Protein AF-A0AAV5WWS1-F1 (afdb_monomer)

Solvent-accessible surface area (backbone atoms only — not comparable to full-atom values): 9874 Å² total; per-residue (Å²): 109,66,74,68,50,44,61,53,47,58,60,54,67,73,42,89,60,58,82,90,45,38,68,60,51,48,52,51,45,54,50,46,53,70,75,35,41,74,67,45,60,77,34,82,65,60,52,54,84,68,57,77,76,78,41,64,69,55,46,64,72,44,42,62,57,46,41,36,39,56,56,49,34,69,80,39,77,94,41,34,72,58,42,46,53,45,44,54,54,47,45,76,63,33,75,86,64,78,82,50,97,53,57,43,80,66,77,67,69,78,78,86,74,83,52,67,70,60,44,50,51,51,40,62,66,47,43,62,56,39,67,72,44,61,73,38,74,76,54,45,72,41,64,79,50,32,53,53,39,50,49,45,40,51,66,53,47,51,53,68,68,59,66,76,80,125

Foldseek 3Di:
DLVVCVVVLVVLVPDDDDPVCNVVSVVVNVVSCVPVVVVVCPDPVVCVVVPPPQCVVVCVVCVLVCLQCVLCVCVCVPCSVVSVVVNVVNCVNCVVDDHDNDRDPRPPPPPPPDDPVVLVVVLVVCVVVLVVQVVDPVSCVDVVSVVSNVCSCVSPPVVVVPPPPD

Radius of gyration: 25.31 Å; Cα contacts (8 Å, |Δi|>4): 93; chains: 1; bounding box: 56×57×46 Å

Organism: NCBI:txid1538716

Nearest PDB structures (foldseek):
  4cvp-assembly1_A-2  TM=1.978E-01  e=3.202E+00  Escherichia coli

Secondary structure (DSSP, 8-state):
-HHHHHHHHHHHTTS---GGGHHHHHHHHHHHHHHSHHHHHTSTTSGGGT----THHHHHHHHHHHHHHSS-GGG-TTTHHHHHHHHHHHHHH-TTPPPPSSPPP--------S-HHHHHHHHHHHHHHHHHHTT-TTGGGSHHHHHHHHHHIIIIIIHHHS----

pLDDT: mean 70.07, std 13.59, range [25.5, 85.44]

Sequence (166 aa):
SCGELRTEYTKLCFKKPPLLAFVETRAFCDAYVGSCKATLITNFYSDIKQVTIDFTSYCRRHKARFEYVCPEPLRFPKYVKDTTSFCLRYHKRCPKAQLPSAPVPFKKAPKEYIYTRELEFYCARDRRFAKAYCTNKHILKLPRYALRCLQYKRTCIDTLTTVIYG

Mean predicted aligned error: 19.71 Å

Structure (mmCIF, N/CA/C/O backbone):
data_AF-A0AAV5WWS1-F1
#
_entry.id   AF-A0AAV5WWS1-F1
#
loop_
_atom_site.group_PDB
_atom_site.id
_atom_site.type_symbol
_atom_site.label_atom_id
_atom_site.label_alt_id
_atom_site.label_comp_id
_atom_site.label_asym_id
_atom_site.label_entity_id
_atom_site.label_seq_id
_atom_site.pdbx_PDB_ins_code
_atom_site.Cartn_x
_atom_site.Cartn_y
_atom_site.Cartn_z
_atom_site.occupancy
_atom_site.B_iso_or_equiv
_atom_site.auth_seq_id
_atom_site.auth_comp_id
_atom_site.auth_asym_id
_atom_site.auth_atom_id
_atom_site.pdbx_PDB_model_num
ATOM 1 N N . SER A 1 1 ? 9.349 29.719 -24.554 1.00 62.88 1 SER A N 1
ATOM 2 C CA . SER A 1 1 ? 8.789 30.231 -23.285 1.00 62.88 1 SER A CA 1
ATOM 3 C C . SER A 1 1 ? 8.093 29.142 -22.449 1.00 62.88 1 SER A C 1
ATOM 5 O O . SER A 1 1 ? 8.775 28.474 -21.684 1.00 62.88 1 SER A O 1
ATOM 7 N N . CYS A 1 2 ? 6.789 28.847 -22.594 1.00 69.12 2 CYS A N 1
ATOM 8 C CA . CYS A 1 2 ? 6.108 27.869 -21.713 1.00 69.12 2 CYS A CA 1
ATOM 9 C C . CYS A 1 2 ? 6.565 26.404 -21.873 1.00 69.12 2 CYS A C 1
ATOM 11 O O . CYS A 1 2 ? 6.562 25.650 -20.899 1.00 69.12 2 CYS A O 1
ATOM 13 N N . GLY A 1 3 ? 6.963 25.992 -23.083 1.00 68.69 3 GLY A N 1
ATOM 14 C CA . GLY A 1 3 ? 7.474 24.640 -23.351 1.00 68.69 3 GLY A CA 1
ATOM 15 C C . GLY A 1 3 ? 8.847 24.367 -22.726 1.00 68.69 3 GLY A C 1
ATOM 16 O O . GLY A 1 3 ? 9.075 23.278 -22.212 1.00 68.69 3 GLY A O 1
ATOM 17 N N . GLU A 1 4 ? 9.724 25.370 -22.694 1.00 74.94 4 GLU A N 1
ATOM 18 C CA . GLU A 1 4 ? 11.063 25.280 -22.089 1.00 74.94 4 GLU A CA 1
ATOM 19 C C . GLU A 1 4 ? 10.959 25.188 -20.561 1.00 74.94 4 GLU A C 1
ATOM 21 O O . GLU A 1 4 ? 11.545 24.302 -19.939 1.00 74.94 4 GLU A O 1
ATOM 26 N N . LEU A 1 5 ? 10.100 26.022 -19.966 1.00 74.38 5 LEU A N 1
ATOM 27 C CA . LEU A 1 5 ? 9.842 26.051 -18.524 1.00 74.38 5 LEU A CA 1
ATOM 28 C C . LEU A 1 5 ? 9.026 24.844 -18.017 1.00 74.38 5 LEU A C 1
ATOM 30 O O . LEU A 1 5 ? 8.987 24.585 -16.816 1.00 74.38 5 LEU A O 1
ATOM 34 N N . ARG A 1 6 ? 8.405 24.052 -18.907 1.00 72.75 6 ARG A N 1
ATOM 35 C CA . ARG A 1 6 ? 7.615 22.855 -18.543 1.00 72.75 6 ARG A CA 1
ATOM 36 C C . ARG A 1 6 ? 8.449 21.797 -17.827 1.00 72.75 6 ARG A C 1
ATOM 38 O O . ARG A 1 6 ? 7.969 21.148 -16.894 1.00 72.75 6 ARG A O 1
ATOM 45 N N . THR A 1 7 ? 9.693 21.613 -18.262 1.00 75.00 7 THR A N 1
ATOM 46 C CA . THR A 1 7 ? 10.605 20.631 -17.664 1.00 75.00 7 THR A CA 1
ATOM 47 C C . THR A 1 7 ? 10.985 21.038 -16.243 1.00 75.00 7 THR A C 1
ATOM 49 O O . THR A 1 7 ? 11.008 20.191 -15.349 1.00 75.00 7 THR A O 1
ATOM 52 N N . GLU A 1 8 ? 11.230 22.328 -16.011 1.00 73.88 8 GLU A N 1
ATOM 53 C CA . GLU A 1 8 ? 11.537 22.855 -14.679 1.00 73.88 8 GLU A CA 1
ATOM 54 C C . GLU A 1 8 ? 10.314 22.849 -13.766 1.00 73.88 8 GLU A C 1
ATOM 56 O O . GLU A 1 8 ? 10.402 22.355 -12.644 1.00 73.88 8 GLU A O 1
ATOM 61 N N . TYR A 1 9 ? 9.149 23.253 -14.278 1.00 71.94 9 TYR A N 1
ATOM 62 C CA . TYR A 1 9 ? 7.872 23.144 -13.574 1.00 71.94 9 TYR A CA 1
ATOM 63 C C . TYR A 1 9 ? 7.608 21.713 -13.087 1.00 71.94 9 TYR A C 1
ATOM 65 O O . TYR A 1 9 ? 7.319 21.491 -11.912 1.00 71.94 9 TYR A O 1
ATOM 73 N N . THR A 1 10 ? 7.802 20.711 -13.950 1.00 68.50 10 THR A N 1
ATOM 74 C CA . THR A 1 10 ? 7.584 19.301 -13.582 1.00 68.50 10 THR A CA 1
ATOM 75 C C . THR A 1 10 ? 8.576 18.822 -12.513 1.00 68.50 10 THR A C 1
ATOM 77 O O . THR A 1 10 ? 8.231 18.021 -11.647 1.00 68.50 10 THR A O 1
ATOM 80 N N . LYS A 1 11 ? 9.820 19.312 -12.540 1.00 73.31 11 LYS A N 1
ATOM 81 C CA . LYS A 1 11 ? 10.861 18.915 -11.580 1.00 73.31 11 LYS A CA 1
ATOM 82 C C . LYS A 1 11 ? 10.712 19.599 -10.221 1.00 73.31 11 LYS A C 1
ATOM 84 O O . LYS A 1 11 ? 10.960 18.948 -9.206 1.00 73.31 11 LYS A O 1
ATOM 89 N N . LEU A 1 12 ? 10.341 20.878 -10.210 1.00 71.19 12 LEU A N 1
ATOM 90 C CA . LEU A 1 12 ? 10.306 21.722 -9.014 1.00 71.19 12 LEU A CA 1
ATOM 91 C C . LEU A 1 12 ? 8.954 21.658 -8.298 1.00 71.19 12 LEU A C 1
ATOM 93 O O . LEU A 1 12 ? 8.921 21.514 -7.082 1.00 71.19 12 LEU A O 1
ATOM 97 N N . CYS A 1 13 ? 7.840 21.679 -9.034 1.00 69.00 13 CYS A N 1
ATOM 98 C CA . CYS A 1 13 ? 6.499 21.765 -8.444 1.00 69.00 13 CYS A CA 1
ATOM 99 C C . CYS A 1 13 ? 5.937 20.416 -7.966 1.00 69.00 13 CYS A C 1
ATOM 101 O O . CYS A 1 13 ? 4.975 20.389 -7.202 1.00 69.00 13 CYS A O 1
ATOM 103 N N . PHE A 1 14 ? 6.533 19.295 -8.389 1.00 64.94 14 PHE A N 1
ATOM 104 C CA . PHE A 1 14 ? 6.106 17.938 -8.005 1.00 64.94 14 PHE A CA 1
ATOM 105 C C . PHE A 1 14 ? 7.041 17.260 -6.997 1.00 64.94 14 PHE A C 1
ATOM 107 O O . PHE A 1 14 ? 6.773 16.140 -6.556 1.00 64.94 14 PHE A O 1
ATOM 114 N N . LYS A 1 15 ? 8.134 17.921 -6.606 1.00 61.81 15 LYS A N 1
ATOM 115 C CA . LYS A 1 15 ? 9.009 17.479 -5.515 1.00 61.81 15 LYS A CA 1
ATOM 116 C C . LYS A 1 15 ? 8.828 18.413 -4.330 1.00 61.81 15 LYS A C 1
ATOM 118 O O . LYS A 1 15 ? 8.624 19.604 -4.509 1.00 61.81 15 LYS A O 1
ATOM 123 N N . LYS A 1 16 ? 8.909 17.880 -3.108 1.00 57.00 16 LYS A N 1
ATOM 124 C CA . LYS A 1 16 ? 8.863 18.704 -1.894 1.00 57.00 16 LYS A CA 1
ATOM 125 C C . LYS A 1 16 ? 10.113 19.597 -1.871 1.00 57.00 16 LYS A C 1
ATOM 127 O O . LYS A 1 16 ? 11.208 19.038 -1.766 1.00 57.00 16 LYS A O 1
ATOM 132 N N . PRO A 1 17 ? 9.988 20.932 -1.983 1.00 63.12 17 PRO A N 1
ATOM 133 C CA . PRO A 1 17 ? 11.163 21.784 -2.025 1.00 63.12 17 PRO A CA 1
ATOM 134 C C . PRO A 1 17 ? 11.816 21.876 -0.635 1.00 63.12 17 PRO A C 1
ATOM 136 O O . PRO A 1 17 ? 11.141 21.676 0.385 1.00 63.12 17 PRO A O 1
ATOM 139 N N . PRO A 1 18 ? 13.126 22.177 -0.572 1.00 70.31 18 PRO A N 1
ATOM 140 C CA . PRO A 1 18 ? 13.801 22.537 0.672 1.00 70.31 18 PRO A CA 1
ATOM 141 C C . PRO A 1 18 ? 13.100 23.728 1.337 1.00 70.31 18 PRO A C 1
ATOM 143 O O . PRO A 1 18 ? 12.613 24.620 0.645 1.00 70.31 18 PRO A O 1
ATOM 146 N N . LEU A 1 19 ? 13.074 23.773 2.673 1.00 62.00 19 LEU A N 1
ATOM 147 C CA . LEU A 1 19 ? 12.331 24.795 3.432 1.00 62.00 19 LEU A CA 1
ATOM 148 C C . LEU A 1 19 ? 12.714 26.235 3.051 1.00 62.00 19 LEU A C 1
ATOM 150 O O . LEU A 1 19 ? 11.840 27.090 2.972 1.00 62.00 19 LEU A O 1
ATOM 154 N N . LEU A 1 20 ? 13.993 26.474 2.749 1.00 71.94 20 LEU A N 1
ATOM 155 C CA . LEU A 1 20 ? 14.517 27.783 2.347 1.00 71.94 20 LEU A CA 1
ATOM 156 C C . LEU A 1 20 ? 14.008 28.244 0.972 1.00 71.94 20 LEU A C 1
ATOM 158 O O . LEU A 1 20 ? 13.850 29.436 0.754 1.00 71.94 20 LEU A O 1
ATOM 162 N N . ALA A 1 21 ? 13.699 27.309 0.071 1.00 68.69 21 ALA A N 1
ATOM 163 C CA . ALA A 1 21 ? 13.249 27.596 -1.292 1.00 68.69 21 ALA A CA 1
ATOM 164 C C . ALA A 1 21 ? 11.729 27.422 -1.466 1.00 68.69 21 ALA A C 1
ATOM 166 O O . ALA A 1 21 ? 11.220 27.498 -2.583 1.00 68.69 21 ALA A O 1
ATOM 167 N N . PHE A 1 22 ? 10.981 27.150 -0.388 1.00 64.12 22 PHE A N 1
ATOM 168 C CA . PHE A 1 22 ? 9.554 26.824 -0.471 1.00 64.12 22 PHE A CA 1
ATOM 169 C C . PHE A 1 22 ? 8.723 27.988 -1.026 1.00 64.12 22 PHE A C 1
ATOM 171 O O . PHE A 1 22 ? 7.859 27.772 -1.875 1.00 64.12 22 PHE A O 1
ATOM 178 N N . VAL A 1 23 ? 8.996 29.213 -0.569 1.00 68.94 23 VAL A N 1
ATOM 179 C CA . VAL A 1 23 ? 8.255 30.418 -0.979 1.00 68.94 23 VAL A CA 1
ATOM 180 C C . VAL A 1 23 ? 8.495 30.726 -2.456 1.00 68.94 23 VAL A C 1
ATOM 182 O O . VAL A 1 23 ? 7.541 30.919 -3.205 1.00 68.94 23 VAL A O 1
ATOM 185 N N . GLU A 1 24 ? 9.753 30.685 -2.888 1.00 71.19 24 GLU A N 1
ATOM 186 C CA . GLU A 1 24 ? 10.149 30.940 -4.277 1.00 71.19 24 GLU A CA 1
ATOM 187 C C . GLU A 1 24 ? 9.640 29.848 -5.221 1.00 71.19 24 GLU A C 1
ATOM 189 O O . GLU A 1 24 ? 9.065 30.149 -6.267 1.00 71.19 24 GLU A O 1
ATOM 194 N N . THR A 1 25 ? 9.756 28.577 -4.816 1.00 71.69 25 THR A N 1
ATOM 195 C CA . THR A 1 25 ? 9.230 27.445 -5.594 1.00 71.69 25 THR A CA 1
ATOM 196 C C . THR A 1 25 ? 7.722 27.582 -5.766 1.00 71.69 25 THR A C 1
ATOM 198 O O . THR A 1 25 ? 7.212 27.419 -6.870 1.00 71.69 25 THR A O 1
ATOM 201 N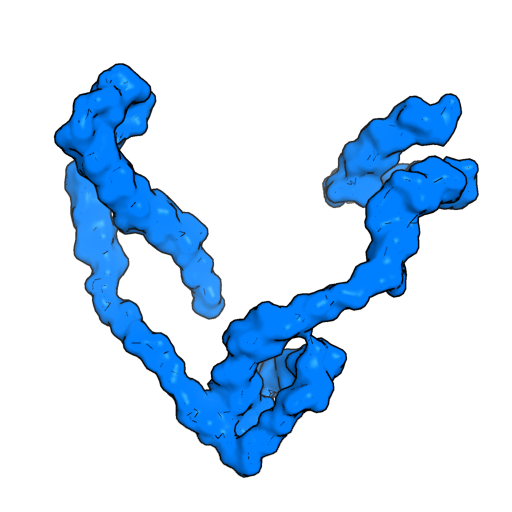 N . ARG A 1 26 ? 6.995 27.935 -4.700 1.00 69.25 26 ARG A N 1
ATOM 202 C CA . ARG A 1 26 ? 5.546 28.146 -4.763 1.00 69.25 26 ARG A CA 1
ATOM 203 C C . ARG A 1 26 ? 5.179 29.302 -5.695 1.00 69.25 26 ARG A C 1
ATOM 205 O O . ARG A 1 26 ? 4.321 29.117 -6.552 1.00 69.25 26 ARG A O 1
ATOM 212 N N . ALA A 1 27 ? 5.853 30.445 -5.572 1.00 75.12 27 ALA A N 1
ATOM 213 C CA . ALA A 1 27 ? 5.615 31.608 -6.425 1.00 75.12 27 ALA A CA 1
ATOM 214 C C . ALA A 1 27 ? 5.849 31.288 -7.912 1.00 75.12 27 ALA A C 1
ATOM 216 O O . ALA A 1 27 ? 5.035 31.650 -8.760 1.00 75.12 27 ALA A O 1
ATOM 217 N N . PHE A 1 28 ? 6.910 30.538 -8.222 1.00 78.12 28 PHE A N 1
ATOM 218 C CA . PHE A 1 28 ? 7.187 30.057 -9.575 1.00 78.12 28 PHE A CA 1
ATOM 219 C C . PHE A 1 28 ? 6.089 29.118 -10.099 1.00 78.12 28 PHE A C 1
ATOM 221 O O . PHE A 1 28 ? 5.609 29.292 -11.222 1.00 78.12 28 PHE A O 1
ATOM 228 N N . CYS A 1 29 ? 5.652 28.147 -9.291 1.00 73.88 29 CYS A N 1
ATOM 229 C CA . CYS A 1 29 ? 4.601 27.206 -9.680 1.00 73.88 29 CYS A CA 1
ATOM 230 C C . CYS A 1 29 ? 3.265 27.913 -9.945 1.00 73.88 29 CYS A C 1
ATOM 232 O O . CYS A 1 29 ? 2.607 27.616 -10.944 1.00 73.88 29 CYS A O 1
ATOM 234 N N . ASP A 1 30 ? 2.889 28.863 -9.087 1.00 74.94 30 ASP A N 1
ATOM 235 C CA . ASP A 1 30 ? 1.649 29.630 -9.218 1.00 74.94 30 ASP A CA 1
ATOM 236 C C . ASP A 1 30 ? 1.695 30.541 -10.461 1.00 74.94 30 ASP A C 1
ATOM 238 O O . ASP A 1 30 ? 0.743 30.571 -11.249 1.00 74.94 30 ASP A O 1
ATOM 242 N N . ALA A 1 31 ? 2.832 31.201 -10.713 1.00 78.62 31 ALA A N 1
ATOM 243 C CA . ALA A 1 31 ? 3.043 32.026 -11.904 1.00 78.62 31 ALA A CA 1
ATOM 244 C C . ALA A 1 31 ? 3.012 31.204 -13.204 1.00 78.62 31 ALA A C 1
ATOM 246 O O . ALA A 1 31 ? 2.398 31.622 -14.190 1.00 78.62 31 ALA A O 1
ATOM 247 N N . TYR A 1 32 ? 3.616 30.011 -13.213 1.00 76.31 32 TYR A N 1
ATOM 248 C CA . TYR A 1 32 ? 3.578 29.117 -14.373 1.00 76.31 32 TYR A CA 1
ATOM 249 C C . TYR A 1 32 ? 2.151 28.629 -14.665 1.00 76.31 32 TYR A C 1
ATOM 251 O O . TYR A 1 32 ? 1.735 28.591 -15.823 1.00 76.31 32 TYR A O 1
ATOM 259 N N . VAL A 1 33 ? 1.365 28.305 -13.632 1.00 72.75 33 VAL A N 1
ATOM 260 C CA . VAL A 1 33 ? -0.039 27.884 -13.789 1.00 72.75 33 VAL A CA 1
ATOM 261 C C . VAL A 1 33 ? -0.911 29.007 -14.346 1.00 72.75 33 VAL A C 1
ATOM 263 O O . VAL A 1 33 ? -1.747 28.751 -15.218 1.00 72.75 33 VAL A O 1
ATOM 266 N N . GLY A 1 34 ? -0.702 30.240 -13.879 1.00 74.94 34 GLY A N 1
ATOM 267 C CA . GLY A 1 34 ? -1.404 31.419 -14.386 1.00 74.94 34 GLY A CA 1
ATOM 268 C C . GLY A 1 34 ? -1.075 31.716 -15.851 1.00 74.94 34 GLY A C 1
ATOM 269 O O . GLY A 1 34 ? -1.982 31.850 -16.671 1.00 74.94 34 GLY A O 1
ATOM 270 N N . SER A 1 35 ? 0.215 31.756 -16.190 1.00 80.94 35 SER A N 1
ATOM 271 C CA . SER A 1 35 ? 0.696 32.226 -17.497 1.00 80.94 35 SER A CA 1
ATOM 272 C C . SER A 1 35 ? 0.707 31.149 -18.587 1.00 80.94 35 SER A C 1
ATOM 274 O O . SER A 1 35 ? 0.484 31.448 -19.757 1.00 80.94 35 SER A O 1
ATOM 276 N N . CYS A 1 36 ? 0.935 29.881 -18.230 1.00 73.19 36 CYS A N 1
ATOM 277 C CA . CYS A 1 36 ? 1.106 28.770 -19.177 1.00 73.19 36 CYS A CA 1
ATOM 278 C C . CYS A 1 36 ? -0.069 27.778 -19.175 1.00 73.19 36 CYS A C 1
ATOM 280 O O . CYS A 1 36 ? 0.088 26.622 -19.589 1.00 73.19 36 CYS A O 1
ATOM 282 N N . LYS A 1 37 ? -1.260 28.233 -18.758 1.00 66.81 37 LYS A N 1
ATOM 283 C CA . LYS A 1 37 ? -2.492 27.439 -18.610 1.00 66.81 37 LYS A CA 1
ATOM 284 C C . LYS A 1 37 ? -2.839 26.590 -19.841 1.00 66.81 37 LYS A C 1
ATOM 286 O O . LYS A 1 37 ? -3.219 25.435 -19.683 1.00 66.81 37 LYS A O 1
ATOM 291 N N . ALA A 1 38 ? -2.645 27.106 -21.057 1.00 63.56 38 ALA A N 1
ATOM 292 C CA . ALA A 1 38 ? -2.909 26.372 -22.303 1.00 63.56 38 ALA A CA 1
ATOM 293 C C . ALA A 1 38 ? -2.053 25.094 -22.441 1.00 63.56 38 ALA A C 1
ATOM 295 O O . ALA A 1 38 ? -2.559 24.035 -22.798 1.00 63.56 38 ALA A O 1
ATOM 296 N N . THR A 1 39 ? -0.779 25.161 -22.051 1.00 61.22 39 THR A N 1
ATOM 297 C CA . THR A 1 39 ? 0.141 24.010 -22.008 1.00 61.22 39 THR A CA 1
ATOM 298 C C . THR A 1 39 ? -0.229 23.007 -20.913 1.00 61.22 39 THR A C 1
ATOM 300 O O . THR A 1 39 ? 0.039 21.814 -21.047 1.00 61.22 39 THR A O 1
ATOM 303 N N . LEU A 1 40 ? -0.848 23.459 -19.819 1.00 54.97 40 LEU A N 1
ATOM 304 C CA . LEU A 1 40 ? -1.343 22.585 -18.751 1.00 54.97 40 LEU A CA 1
ATOM 305 C C . LEU A 1 40 ? -2.642 21.871 -19.137 1.00 54.97 40 LEU A C 1
ATOM 307 O O . LEU A 1 40 ? -2.843 20.746 -18.702 1.00 54.97 40 LEU A O 1
ATOM 311 N N . ILE A 1 41 ? -3.486 22.469 -19.984 1.00 51.38 41 ILE A N 1
ATOM 312 C CA . ILE A 1 41 ? -4.719 21.832 -20.481 1.00 51.38 41 ILE A CA 1
ATOM 313 C C . ILE A 1 41 ? -4.401 20.625 -21.378 1.00 51.38 41 ILE A C 1
ATOM 315 O O . ILE A 1 41 ? -5.146 19.652 -21.362 1.00 51.38 41 ILE A O 1
ATOM 319 N N . THR A 1 42 ? -3.263 20.633 -22.079 1.00 50.16 42 THR A N 1
ATOM 320 C CA . THR A 1 42 ? -2.749 19.464 -22.823 1.00 50.16 42 THR A CA 1
ATOM 321 C C . THR A 1 42 ? -2.038 18.425 -21.948 1.00 50.16 42 THR A C 1
ATOM 323 O O . THR A 1 42 ? -1.572 17.403 -22.447 1.00 50.16 42 THR A O 1
ATOM 326 N N . ASN A 1 43 ? -1.899 18.680 -20.647 1.00 46.72 43 ASN A N 1
ATOM 327 C CA . ASN A 1 43 ? -1.326 17.739 -19.698 1.00 46.72 43 ASN A CA 1
ATOM 328 C C . ASN A 1 43 ? -2.454 17.128 -18.875 1.00 46.72 43 ASN A C 1
ATOM 330 O O . ASN A 1 43 ? -3.171 17.869 -18.218 1.00 46.72 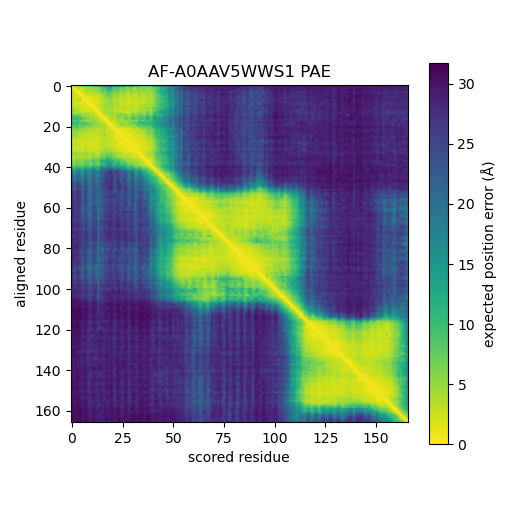43 ASN A O 1
ATOM 334 N N . PHE A 1 44 ? -2.529 15.796 -18.890 1.00 44.47 44 PHE A N 1
ATOM 335 C CA . PHE A 1 44 ? -3.119 14.803 -17.968 1.00 44.47 44 PHE A CA 1
ATOM 336 C C . PHE A 1 44 ? -3.922 15.246 -16.714 1.00 44.47 44 PHE A C 1
ATOM 338 O O . PHE A 1 44 ? -4.743 14.481 -16.230 1.00 44.47 44 PHE A O 1
ATOM 345 N N . TYR A 1 45 ? -3.678 16.429 -16.145 1.00 40.56 45 TYR A N 1
ATOM 346 C CA . TYR A 1 45 ? -4.304 17.015 -14.960 1.00 40.56 45 TYR A CA 1
ATOM 347 C C . TYR A 1 45 ? -5.597 17.809 -15.213 1.00 40.56 45 TYR A C 1
ATOM 349 O O . TYR A 1 45 ? -6.404 17.921 -14.287 1.00 40.56 45 TYR A O 1
ATOM 357 N N . SER A 1 46 ? -5.839 18.340 -16.416 1.00 44.78 46 SER A N 1
ATOM 358 C CA . SER A 1 46 ? -7.146 18.924 -16.788 1.00 44.78 46 SER A CA 1
ATOM 359 C C . SER A 1 46 ? -8.262 17.871 -16.781 1.00 44.78 46 SER A C 1
ATOM 361 O O . SER A 1 46 ? -9.378 18.175 -16.359 1.00 44.78 46 SER A O 1
ATOM 363 N N . ASP A 1 47 ? -7.927 16.620 -17.104 1.00 44.34 47 ASP A N 1
ATOM 364 C CA . ASP A 1 47 ? -8.842 15.475 -17.041 1.00 44.34 47 ASP A CA 1
ATOM 365 C C . ASP A 1 47 ? -9.051 14.923 -15.623 1.00 44.34 47 ASP A C 1
ATOM 367 O O . ASP A 1 47 ? -10.041 14.244 -15.375 1.00 44.34 47 ASP A O 1
ATOM 371 N N . ILE A 1 48 ? -8.200 15.233 -14.633 1.00 43.75 48 ILE A N 1
ATOM 372 C CA . ILE A 1 48 ? -8.327 14.658 -13.271 1.00 43.75 48 ILE A CA 1
ATOM 373 C C . ILE A 1 48 ? -9.596 15.130 -12.553 1.00 43.75 48 ILE A C 1
ATOM 375 O O . ILE A 1 48 ? -10.120 14.415 -11.700 1.00 43.75 48 ILE A O 1
ATOM 379 N N . LYS A 1 49 ? -10.144 16.296 -12.919 1.00 45.56 49 LYS A N 1
ATOM 380 C CA . LYS A 1 49 ? -11.463 16.721 -12.420 1.00 45.56 49 LYS A CA 1
ATOM 381 C C . LYS A 1 49 ? -12.616 15.886 -12.995 1.00 45.56 49 LYS A C 1
ATOM 383 O O . LYS A 1 49 ? -13.694 15.896 -12.409 1.00 45.56 49 LYS A O 1
ATOM 388 N N . GLN A 1 50 ? -12.390 15.173 -14.098 1.00 44.00 50 GLN A N 1
ATOM 389 C CA . GLN A 1 50 ? -13.350 14.280 -14.752 1.00 44.00 50 GLN A CA 1
ATOM 390 C C . GLN A 1 50 ? -13.018 12.790 -14.576 1.00 44.00 50 GLN A C 1
ATOM 392 O O . GLN A 1 50 ? -13.846 11.949 -14.920 1.00 44.00 50 GLN A O 1
ATOM 397 N N . VAL A 1 51 ? -11.861 12.434 -14.000 1.00 44.50 51 VAL A N 1
ATOM 398 C CA . VAL A 1 51 ? -11.553 11.043 -13.644 1.00 44.50 51 VAL A CA 1
ATOM 399 C C . VAL A 1 51 ? -12.522 10.603 -12.551 1.00 44.50 51 VAL A C 1
ATOM 401 O O . VAL A 1 51 ? -12.335 10.866 -11.360 1.00 44.50 51 VAL A O 1
ATOM 404 N N . THR A 1 52 ? -13.568 9.891 -12.958 1.00 51.97 52 THR A N 1
ATOM 405 C CA . THR A 1 52 ? -14.383 9.081 -12.061 1.00 51.97 52 THR A CA 1
ATOM 406 C C . THR A 1 52 ? -13.474 8.017 -11.459 1.00 51.97 52 THR A C 1
ATOM 408 O O . THR A 1 52 ? -13.182 7.001 -12.089 1.00 51.97 52 THR A O 1
ATOM 411 N N . ILE A 1 53 ? -12.963 8.274 -10.253 1.00 59.78 53 ILE A N 1
ATOM 412 C CA . ILE A 1 53 ? -12.148 7.302 -9.527 1.00 59.78 53 ILE A CA 1
ATOM 413 C C . ILE A 1 53 ? -13.047 6.113 -9.204 1.00 59.78 53 ILE A C 1
ATOM 415 O O . ILE A 1 53 ? -13.968 6.219 -8.391 1.00 59.78 53 ILE A O 1
ATOM 419 N N . ASP A 1 54 ? -12.771 4.974 -9.834 1.00 67.75 54 ASP A N 1
ATOM 420 C CA . ASP A 1 54 ? -13.468 3.741 -9.513 1.00 67.75 54 ASP A CA 1
ATOM 421 C C . ASP A 1 54 ? -13.023 3.229 -8.133 1.00 67.75 54 ASP A C 1
ATOM 423 O O . ASP A 1 54 ? -11.946 2.650 -7.945 1.00 67.75 54 ASP A O 1
ATOM 427 N N . PHE A 1 55 ? -13.879 3.436 -7.134 1.00 74.00 55 PHE A N 1
ATOM 428 C CA . PHE A 1 55 ? -13.657 2.947 -5.779 1.00 74.00 55 PHE A CA 1
ATOM 429 C C . PHE A 1 55 ? -13.992 1.457 -5.614 1.00 74.00 55 PHE A C 1
ATOM 431 O O . PHE A 1 55 ? -13.837 0.940 -4.509 1.00 74.00 55 PHE A O 1
ATOM 438 N N . THR A 1 56 ? -14.374 0.720 -6.665 1.00 77.81 56 THR A N 1
ATOM 439 C CA . THR A 1 56 ? -14.762 -0.703 -6.573 1.00 77.81 56 THR A CA 1
ATOM 440 C C . THR A 1 56 ? -13.698 -1.561 -5.882 1.00 77.81 56 THR A C 1
ATOM 442 O O . THR A 1 56 ? -14.010 -2.356 -4.987 1.00 77.81 56 THR A O 1
ATOM 445 N N . SER A 1 57 ? -12.417 -1.361 -6.212 1.00 72.31 57 SER A N 1
ATOM 446 C CA . SER A 1 57 ? -11.312 -2.098 -5.574 1.00 72.31 57 SER A CA 1
ATOM 447 C C . SER A 1 57 ? -11.092 -1.716 -4.104 1.00 72.31 57 SER A C 1
ATOM 449 O O . SER A 1 57 ? -10.675 -2.556 -3.300 1.00 72.31 57 SER A O 1
ATOM 451 N N . TYR A 1 58 ? -11.375 -0.461 -3.745 1.00 77.19 58 TYR A N 1
ATOM 452 C CA . TYR A 1 58 ? -11.308 0.047 -2.375 1.00 77.19 58 TYR A CA 1
ATOM 453 C C . TYR A 1 58 ? -12.462 -0.519 -1.543 1.00 77.19 58 TYR A C 1
ATOM 455 O O . TYR A 1 58 ? -12.234 -1.072 -0.464 1.00 77.19 58 TYR A O 1
ATOM 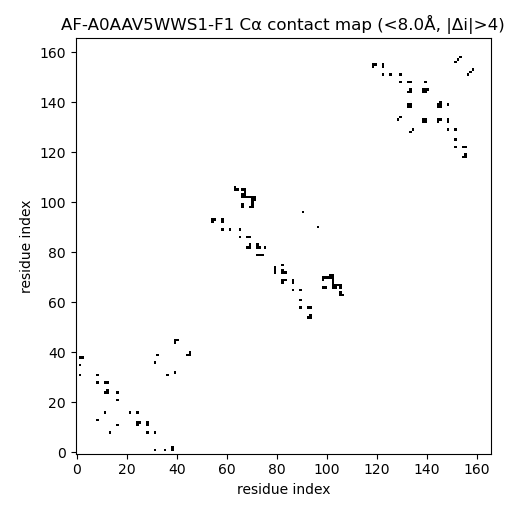463 N N . CYS A 1 59 ? -13.683 -0.471 -2.081 1.00 80.81 59 CYS A N 1
ATOM 464 C CA . CYS A 1 59 ? -14.874 -1.020 -1.445 1.00 80.81 59 CYS A CA 1
ATOM 465 C C . CYS A 1 59 ? -14.702 -2.516 -1.1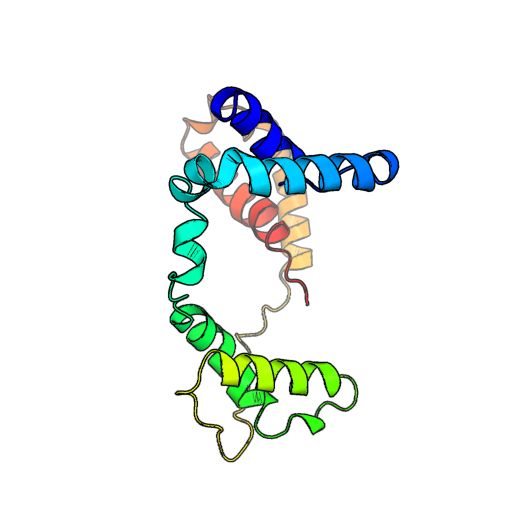72 1.00 80.81 59 CYS A C 1
ATOM 467 O O . CYS A 1 59 ? -14.940 -2.945 -0.044 1.00 80.81 59 CYS A O 1
ATOM 469 N N . ARG A 1 60 ? -14.199 -3.293 -2.147 1.00 79.94 60 ARG A N 1
ATOM 470 C CA . ARG A 1 60 ? -13.952 -4.738 -1.986 1.00 79.94 60 ARG A CA 1
ATOM 471 C C . ARG A 1 60 ? -12.939 -5.035 -0.878 1.00 79.94 60 ARG A C 1
ATOM 473 O O . ARG A 1 60 ? -13.204 -5.881 -0.031 1.00 79.94 60 ARG A O 1
ATOM 480 N N . ARG A 1 61 ? -11.802 -4.330 -0.857 1.00 77.31 61 ARG A N 1
ATOM 481 C CA . ARG A 1 61 ? -10.725 -4.560 0.126 1.00 77.31 61 ARG A CA 1
ATOM 482 C C . ARG A 1 61 ? -11.130 -4.210 1.555 1.00 77.31 61 ARG A C 1
ATOM 484 O O . ARG A 1 61 ? -10.757 -4.915 2.486 1.00 77.31 61 ARG A O 1
ATOM 491 N N . HIS A 1 62 ? -11.891 -3.135 1.735 1.00 81.69 62 HIS A N 1
ATOM 492 C CA . HIS A 1 62 ? -12.244 -2.638 3.065 1.00 81.69 62 HIS A CA 1
ATOM 493 C C . HIS A 1 62 ? -13.624 -3.094 3.562 1.00 81.69 62 HIS A C 1
ATOM 495 O O . HIS A 1 62 ? -13.963 -2.791 4.704 1.00 81.69 62 HIS A O 1
ATOM 501 N N . LYS A 1 63 ? -14.383 -3.867 2.767 1.00 84.00 63 LYS A N 1
ATOM 502 C CA . LYS A 1 63 ? -15.720 -4.381 3.124 1.00 84.00 63 LYS A CA 1
ATOM 503 C C . LYS A 1 63 ? -15.732 -5.147 4.450 1.00 84.00 63 LYS A C 1
ATOM 505 O O . LYS A 1 63 ? -16.486 -4.790 5.343 1.00 84.00 63 LYS A O 1
ATOM 510 N N . ALA A 1 64 ? -14.836 -6.119 4.626 1.00 80.25 64 ALA A N 1
ATOM 511 C CA . ALA A 1 64 ? -14.778 -6.910 5.861 1.00 80.25 64 ALA A CA 1
ATOM 512 C C . ALA A 1 64 ? -14.459 -6.053 7.103 1.00 80.25 64 ALA A C 1
ATOM 514 O O . ALA A 1 64 ? -14.966 -6.301 8.192 1.00 80.25 64 ALA A O 1
ATOM 515 N N . ARG A 1 65 ? -13.628 -5.012 6.944 1.00 81.31 65 ARG A N 1
ATOM 516 C CA . ARG A 1 65 ? -13.306 -4.074 8.032 1.00 81.31 65 ARG A CA 1
ATOM 517 C C . ARG A 1 65 ? -14.487 -3.149 8.334 1.00 81.31 65 ARG A C 1
ATOM 519 O O . ARG A 1 65 ? -14.720 -2.832 9.492 1.00 81.31 65 ARG A O 1
ATOM 526 N N . PHE A 1 66 ? -15.229 -2.742 7.309 1.00 84.44 66 PHE A N 1
ATOM 527 C CA . PHE A 1 66 ? -16.452 -1.956 7.440 1.00 84.44 66 PHE A CA 1
ATOM 528 C C . PHE A 1 66 ? -17.548 -2.717 8.192 1.00 84.44 66 PHE A C 1
ATOM 530 O O . PHE A 1 66 ? -18.062 -2.198 9.178 1.00 84.44 66 PHE A O 1
ATOM 537 N N . GLU A 1 67 ? -17.828 -3.961 7.806 1.00 84.44 67 GLU A N 1
ATOM 538 C CA . GLU A 1 67 ? -18.839 -4.816 8.453 1.00 84.44 67 GLU A CA 1
ATOM 539 C C . GLU A 1 67 ? -18.500 -5.153 9.915 1.00 84.44 67 GLU A C 1
ATOM 541 O O . GLU A 1 67 ? -19.397 -5.409 10.715 1.00 84.44 67 GLU A O 1
ATOM 546 N N . TYR A 1 68 ? -17.215 -5.125 10.278 1.00 82.25 68 TYR A N 1
ATOM 547 C CA . TYR A 1 68 ? -16.756 -5.359 11.648 1.00 82.25 68 TYR A CA 1
ATOM 548 C C . TYR A 1 68 ? -16.770 -4.096 12.521 1.00 82.25 68 TYR A C 1
ATOM 550 O O . TYR A 1 68 ? -17.105 -4.165 13.701 1.00 82.25 68 TYR A O 1
ATOM 558 N N . VAL A 1 69 ? -16.368 -2.946 11.969 1.00 83.25 69 VAL A N 1
ATOM 559 C CA . VAL A 1 69 ? -16.126 -1.720 12.752 1.00 83.25 69 VAL A CA 1
ATOM 560 C C . VAL A 1 69 ? -17.341 -0.797 12.785 1.00 83.25 69 VAL A C 1
ATOM 562 O O . VAL A 1 69 ? -17.620 -0.199 13.819 1.00 83.25 69 VAL A O 1
ATOM 565 N N . CYS A 1 70 ? -18.039 -0.637 11.663 1.00 83.94 70 CYS A N 1
ATOM 566 C CA . CYS A 1 70 ? -19.035 0.422 11.505 1.00 83.94 70 CYS A CA 1
ATOM 567 C C . CYS A 1 70 ? -20.409 0.177 12.141 1.00 83.94 70 CYS A C 1
ATOM 569 O O . CYS A 1 70 ? -21.065 1.180 12.412 1.00 83.94 70 CYS A O 1
ATOM 571 N N . PRO A 1 71 ? -20.846 -1.062 12.439 1.00 84.75 71 PRO A N 1
ATOM 572 C CA . PRO A 1 71 ? -22.057 -1.270 13.239 1.00 84.75 71 PRO A CA 1
ATOM 573 C C . PRO A 1 71 ? -21.925 -0.742 14.673 1.00 84.75 71 PRO A C 1
ATOM 575 O O . PRO A 1 71 ? -22.884 -0.220 15.224 1.00 84.75 71 PRO A O 1
ATOM 578 N N . GLU A 1 72 ? -20.724 -0.813 15.261 1.00 81.50 72 GLU A N 1
ATOM 579 C CA . GLU A 1 72 ? -20.446 -0.327 16.620 1.00 81.50 72 GLU A CA 1
ATOM 580 C C . GLU A 1 72 ? -19.069 0.368 16.701 1.00 81.50 72 GLU A C 1
ATOM 582 O O . GLU A 1 72 ? -18.116 -0.162 17.283 1.00 81.50 72 GLU A O 1
ATOM 587 N N . PRO A 1 73 ? -18.918 1.586 16.151 1.00 72.50 73 PRO A N 1
ATOM 588 C CA . PRO A 1 73 ? -17.623 2.268 16.098 1.00 72.50 73 PRO A CA 1
ATOM 589 C C . PRO A 1 73 ? -17.103 2.675 17.486 1.00 72.50 73 PRO A C 1
ATOM 591 O O . PRO A 1 73 ? -15.889 2.809 17.670 1.00 72.50 73 PRO A O 1
ATOM 594 N N . LEU A 1 74 ? -18.008 2.831 18.462 1.00 79.88 74 LEU A N 1
ATOM 595 C CA . LEU A 1 74 ? -17.714 3.177 19.857 1.00 79.88 74 LEU A CA 1
ATOM 596 C C . LEU A 1 74 ? -17.192 1.994 20.685 1.00 79.88 74 LEU A C 1
ATOM 598 O O . LEU A 1 74 ? -16.622 2.207 21.752 1.00 79.88 74 LEU A O 1
ATOM 602 N N . ARG A 1 75 ? -17.305 0.758 20.175 1.00 78.06 75 ARG A N 1
ATOM 603 C CA . ARG A 1 75 ? -16.770 -0.453 20.822 1.00 78.06 75 ARG A CA 1
ATOM 604 C C . ARG A 1 75 ? -15.254 -0.390 21.046 1.00 78.06 75 ARG A C 1
ATOM 606 O O . ARG A 1 75 ? -14.715 -1.124 21.870 1.00 78.06 75 ARG A O 1
ATOM 613 N N . PHE A 1 76 ? -14.559 0.481 20.316 1.00 77.25 76 PHE A N 1
ATOM 614 C CA . PHE A 1 76 ? -13.115 0.675 20.397 1.00 77.25 76 PHE A CA 1
ATOM 615 C C . PHE A 1 76 ? -12.787 2.011 21.082 1.00 77.25 76 PHE A C 1
ATOM 617 O O . PHE A 1 76 ? -12.414 2.958 20.389 1.00 77.25 76 PHE A O 1
ATOM 624 N N . PRO A 1 77 ? -12.865 2.114 22.425 1.00 73.12 77 PRO A N 1
ATOM 625 C CA . PRO A 1 77 ? -12.747 3.385 23.151 1.00 73.12 77 PRO A CA 1
ATOM 626 C C . PRO A 1 77 ? -11.440 4.139 22.855 1.00 73.12 77 PRO A C 1
ATOM 628 O O . PRO A 1 77 ? -11.432 5.362 22.751 1.00 73.12 77 PRO A O 1
ATOM 631 N N . LYS A 1 78 ? -10.338 3.416 22.620 1.00 77.12 78 LYS A N 1
ATOM 632 C CA . LYS A 1 78 ? -9.036 3.996 22.251 1.00 77.12 78 LYS A CA 1
ATOM 633 C C . LYS A 1 78 ? -8.971 4.527 20.808 1.00 77.12 78 LYS A C 1
ATOM 635 O O . LYS A 1 78 ? -8.149 5.387 20.517 1.00 77.12 78 LYS A O 1
ATOM 640 N N . TYR A 1 79 ? -9.822 4.029 19.913 1.00 72.81 79 TYR A N 1
ATOM 641 C CA . TYR A 1 79 ? -9.754 4.275 18.466 1.00 72.81 79 TYR A CA 1
ATOM 642 C C . TYR A 1 79 ? -11.015 4.941 17.905 1.00 72.81 79 TYR A C 1
ATOM 644 O O . TYR A 1 79 ? -11.183 4.987 16.691 1.00 72.81 79 TYR A O 1
ATOM 652 N N . VAL A 1 80 ? -11.891 5.486 18.756 1.00 75.38 80 VAL A N 1
ATOM 653 C CA . VAL A 1 80 ? -13.190 6.062 18.355 1.00 75.38 80 VAL A CA 1
ATOM 654 C C . VAL A 1 80 ? -13.064 7.087 17.223 1.00 75.38 80 VAL A C 1
ATOM 656 O O . VAL A 1 80 ? -13.850 7.075 16.276 1.00 75.38 80 VAL A O 1
ATOM 659 N N . LYS A 1 81 ? -12.056 7.968 17.277 1.00 72.31 81 LYS A N 1
ATOM 660 C CA . LYS A 1 81 ? -11.817 8.968 16.220 1.00 72.31 81 LYS A CA 1
ATOM 661 C C . LYS A 1 81 ? -11.452 8.305 14.884 1.00 72.31 81 LYS A C 1
ATOM 663 O O . LYS A 1 81 ? -11.942 8.707 13.826 1.00 72.31 81 LYS A O 1
ATOM 668 N N . ASP A 1 82 ? -10.645 7.251 14.927 1.00 72.81 82 ASP A N 1
ATOM 669 C CA . ASP A 1 82 ? -10.185 6.531 13.741 1.00 72.81 82 ASP A CA 1
ATOM 670 C C . ASP A 1 82 ? -11.283 5.651 13.139 1.00 72.81 82 ASP A C 1
ATOM 672 O O . ASP A 1 82 ? -11.458 5.637 11.919 1.00 72.81 82 ASP A O 1
ATOM 676 N N . THR A 1 83 ? -12.065 4.963 13.975 1.00 79.56 83 THR A N 1
ATOM 677 C CA . THR A 1 83 ? -13.191 4.126 13.539 1.00 79.56 83 THR A CA 1
ATOM 678 C C . THR A 1 83 ? -14.295 4.979 12.922 1.00 79.56 83 THR A C 1
ATOM 680 O O . THR A 1 83 ? -14.731 4.699 11.805 1.00 79.56 83 THR A O 1
ATOM 683 N N . THR A 1 84 ? -14.659 6.089 13.567 1.00 78.44 84 THR A N 1
ATOM 684 C CA . THR A 1 84 ? -15.664 7.032 13.050 1.00 78.44 84 THR A CA 1
ATOM 685 C C . THR A 1 84 ? -15.211 7.657 11.728 1.00 78.44 84 THR A C 1
ATOM 687 O O . THR A 1 84 ? -15.954 7.651 10.743 1.00 78.44 84 THR A O 1
ATOM 690 N N . SER A 1 85 ? -13.959 8.127 11.647 1.00 79.44 85 SER A N 1
ATOM 691 C CA . SER A 1 85 ? -13.419 8.702 10.405 1.00 79.44 85 SER A CA 1
ATOM 692 C C . SER A 1 85 ? -13.308 7.675 9.274 1.00 79.44 85 SER A C 1
ATOM 694 O O . SER A 1 85 ? -13.457 8.013 8.097 1.00 79.44 85 SER A O 1
ATOM 696 N N . PHE A 1 86 ? -13.036 6.409 9.593 1.00 83.56 86 PHE A N 1
ATOM 697 C CA . PHE A 1 86 ? -13.038 5.320 8.624 1.00 83.56 86 PHE A CA 1
ATOM 698 C C . PHE A 1 86 ? -14.444 5.066 8.071 1.00 83.56 86 PHE A C 1
ATOM 700 O O . PHE A 1 86 ? -14.600 5.034 6.850 1.00 83.56 86 PHE A O 1
ATOM 707 N N . CYS A 1 87 ? -15.460 4.969 8.930 1.00 83.50 87 CYS A N 1
ATOM 708 C CA . CYS A 1 87 ? -16.839 4.722 8.503 1.00 83.50 87 CYS A CA 1
ATOM 709 C C . CYS A 1 87 ? -17.380 5.848 7.611 1.00 83.50 87 CYS A C 1
ATOM 711 O O . CYS A 1 87 ? -17.923 5.569 6.542 1.00 83.50 87 CYS A O 1
ATOM 713 N N . LEU A 1 88 ? -17.123 7.113 7.966 1.00 84.94 88 LEU A N 1
ATOM 714 C CA . LEU A 1 88 ? -17.489 8.268 7.134 1.00 84.94 88 LEU A CA 1
ATOM 715 C C . LEU A 1 88 ? -16.802 8.236 5.758 1.00 84.94 88 LEU A C 1
ATOM 717 O O . LEU A 1 88 ? -17.441 8.447 4.725 1.00 84.94 88 LEU A O 1
ATOM 721 N N . ARG A 1 89 ? -15.495 7.933 5.722 1.00 82.25 89 ARG A N 1
ATOM 722 C CA . ARG A 1 89 ? -14.734 7.819 4.463 1.00 82.25 89 ARG A CA 1
ATOM 723 C C . ARG A 1 89 ? -15.224 6.666 3.596 1.00 82.25 89 ARG A C 1
ATOM 725 O O . ARG A 1 89 ? -15.289 6.824 2.378 1.00 82.25 89 ARG A O 1
ATOM 732 N N . TYR A 1 90 ? -15.541 5.526 4.203 1.00 84.00 90 TYR A N 1
ATOM 733 C CA . TYR A 1 90 ? -16.024 4.360 3.476 1.00 84.00 90 TYR A CA 1
ATOM 734 C C . TYR A 1 90 ? -17.414 4.619 2.892 1.00 84.00 90 TYR A C 1
ATOM 736 O O . TYR A 1 90 ? -17.607 4.383 1.706 1.00 84.00 90 TYR A O 1
ATOM 744 N N . HIS A 1 91 ? -18.338 5.211 3.655 1.00 83.44 91 HIS A N 1
ATOM 745 C CA . HIS A 1 91 ? -19.682 5.528 3.164 1.00 83.44 91 HIS A CA 1
ATOM 746 C C . HIS A 1 91 ? -19.659 6.548 2.012 1.00 83.44 91 HIS A C 1
ATOM 748 O O . HIS A 1 91 ? -20.309 6.342 0.990 1.00 83.44 91 HIS A O 1
ATOM 754 N N . LYS A 1 92 ? -18.810 7.586 2.105 1.00 82.44 92 LYS A N 1
ATOM 755 C CA . LYS A 1 92 ? -18.624 8.576 1.025 1.00 82.44 92 LYS A CA 1
ATOM 756 C C . LYS A 1 92 ? -18.094 7.957 -0.278 1.00 82.44 92 LYS A C 1
ATOM 758 O O . LYS A 1 92 ? -18.418 8.438 -1.358 1.00 82.44 92 LYS A O 1
ATOM 763 N N . ARG A 1 93 ? -17.247 6.926 -0.185 1.00 81.25 93 ARG A N 1
ATOM 764 C CA . ARG A 1 93 ? -16.625 6.253 -1.345 1.00 81.25 93 ARG A CA 1
ATOM 765 C C . ARG A 1 93 ? -17.451 5.077 -1.869 1.00 81.25 93 ARG A C 1
ATOM 767 O O . ARG A 1 93 ? -17.336 4.733 -3.040 1.00 81.25 93 ARG A O 1
ATOM 774 N N . CYS A 1 94 ? -18.253 4.460 -1.007 1.00 84.44 94 CYS A N 1
ATOM 775 C CA . CYS A 1 94 ? -18.996 3.230 -1.263 1.00 84.44 94 CYS A CA 1
ATOM 776 C C . CYS A 1 94 ? -20.469 3.396 -0.835 1.00 84.44 94 CYS A C 1
ATOM 778 O O . CYS A 1 94 ? -20.905 2.732 0.106 1.00 84.44 94 CYS A O 1
ATOM 780 N N . PRO A 1 95 ? -21.266 4.238 -1.522 1.00 79.69 95 PRO A N 1
ATOM 781 C CA . PRO A 1 95 ? -22.645 4.539 -1.116 1.00 79.69 95 PRO A CA 1
ATOM 782 C C . PRO A 1 95 ? -23.587 3.328 -1.205 1.00 79.69 95 PRO A C 1
ATOM 784 O O . PRO A 1 95 ? -24.617 3.289 -0.547 1.00 79.69 95 PRO A O 1
ATOM 787 N N . LYS A 1 96 ? -23.224 2.307 -1.996 1.00 79.44 96 LYS A N 1
ATOM 788 C CA . LYS A 1 96 ? -23.989 1.056 -2.145 1.00 79.44 96 LYS A CA 1
ATOM 789 C C . LYS A 1 96 ? -23.798 0.070 -0.981 1.00 79.44 96 LYS A C 1
ATOM 791 O O . LYS A 1 96 ? -24.438 -0.977 -0.971 1.00 79.44 96 LYS A O 1
ATOM 796 N N . ALA A 1 97 ? -22.882 0.337 -0.047 1.00 77.00 97 ALA A N 1
ATOM 797 C CA . ALA A 1 97 ? -22.610 -0.568 1.065 1.00 77.00 97 ALA A CA 1
ATOM 798 C C . ALA A 1 97 ? -23.640 -0.378 2.188 1.00 77.00 97 ALA A C 1
ATOM 800 O O . ALA A 1 97 ? -23.743 0.705 2.760 1.00 77.00 97 ALA A O 1
ATOM 801 N N . GLN A 1 98 ? -24.376 -1.441 2.516 1.00 77.69 98 GLN A N 1
ATOM 802 C CA . GLN A 1 98 ? -25.330 -1.449 3.625 1.00 77.69 98 GLN A CA 1
ATOM 803 C C . GLN A 1 98 ? -24.617 -1.759 4.944 1.00 77.69 98 GLN A C 1
ATOM 805 O O . GLN A 1 98 ? -23.728 -2.613 4.987 1.00 77.69 98 GLN A O 1
ATOM 810 N N . LEU A 1 99 ? -25.006 -1.060 6.014 1.00 78.75 99 LEU A N 1
ATOM 811 C CA . LEU A 1 99 ? -24.558 -1.389 7.365 1.00 78.75 99 LEU A 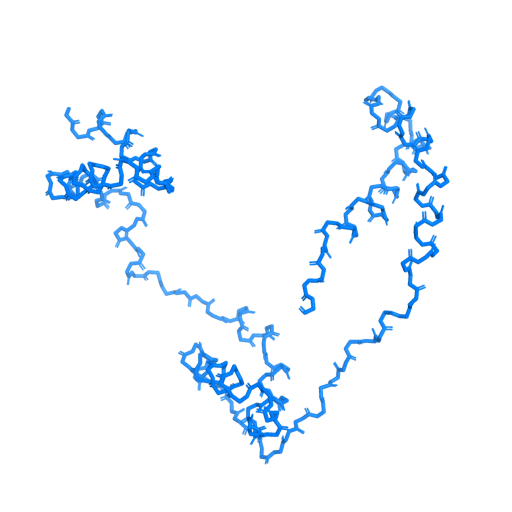CA 1
ATOM 812 C C . LEU A 1 99 ? -25.286 -2.659 7.835 1.00 78.75 99 LEU A C 1
ATOM 814 O O . LEU A 1 99 ? -26.516 -2.681 7.795 1.00 78.75 99 LEU A O 1
ATOM 818 N N . PRO A 1 100 ? -24.577 -3.698 8.301 1.00 76.88 100 PRO A N 1
ATOM 819 C CA . PRO A 1 100 ? -25.231 -4.819 8.962 1.00 76.88 100 PRO A CA 1
ATOM 820 C C . PRO A 1 100 ? -25.760 -4.390 10.342 1.00 76.88 100 PRO A C 1
ATOM 822 O O . PRO A 1 100 ? -25.144 -3.562 11.012 1.00 76.88 100 PRO A O 1
ATOM 825 N N . SER A 1 101 ? -26.883 -4.971 10.782 1.00 71.88 101 SER A N 1
ATOM 826 C CA . SER A 1 101 ? -27.514 -4.662 12.081 1.00 71.88 101 SER A CA 1
ATOM 827 C C . SER A 1 101 ? -26.663 -5.042 13.297 1.00 71.88 101 SER A C 1
ATOM 829 O O . SER A 1 101 ? -26.923 -4.555 14.390 1.00 71.88 101 SER A O 1
ATOM 831 N N . ALA A 1 102 ? -25.656 -5.900 13.118 1.00 73.50 102 ALA A N 1
ATOM 832 C CA . ALA A 1 102 ? -24.704 -6.286 14.152 1.00 73.50 102 ALA A CA 1
ATOM 833 C C . ALA A 1 102 ? -23.286 -6.415 13.558 1.00 73.50 102 ALA A C 1
ATOM 835 O O . ALA A 1 102 ? -23.154 -6.704 12.361 1.00 73.50 102 ALA A O 1
ATOM 836 N N . PRO A 1 103 ? -22.219 -6.238 14.364 1.00 73.75 103 PRO A N 1
ATOM 837 C CA . PRO A 1 103 ? -20.842 -6.440 13.919 1.00 73.75 103 PRO A CA 1
ATOM 838 C C . PRO A 1 103 ? -20.632 -7.861 13.389 1.00 73.75 103 PRO A C 1
ATOM 840 O O . PRO A 1 103 ? -20.737 -8.835 14.138 1.00 73.75 103 PRO A O 1
ATOM 843 N N . VAL A 1 104 ? -20.291 -7.995 12.106 1.00 76.50 104 VAL A N 1
ATOM 844 C CA . VAL A 1 104 ? -19.942 -9.305 11.541 1.00 76.50 104 VAL A CA 1
ATOM 845 C C . VAL A 1 104 ? -18.590 -9.714 12.122 1.00 76.50 104 VAL A C 1
ATOM 847 O O . VAL A 1 104 ? -17.649 -8.920 12.034 1.00 76.50 104 VAL A O 1
ATOM 850 N N . PRO A 1 105 ? -18.438 -10.924 12.699 1.00 68.50 105 PRO A N 1
ATOM 851 C CA . PRO A 1 105 ? -17.151 -11.391 13.190 1.00 68.50 105 PRO A CA 1
ATOM 852 C C . PRO A 1 105 ? -16.113 -11.257 12.084 1.00 68.50 105 PRO A C 1
ATOM 854 O O . PRO A 1 105 ? -16.250 -11.857 11.015 1.00 68.50 105 PRO A O 1
ATOM 857 N N . PHE A 1 106 ? -15.078 -10.450 12.326 1.00 64.12 106 PHE A N 1
ATOM 858 C CA . PHE A 1 106 ? -13.987 -10.334 11.376 1.00 64.12 106 PHE A CA 1
ATOM 859 C C . PHE A 1 106 ? -13.383 -11.727 11.237 1.00 64.12 106 PHE A C 1
ATOM 861 O O . PHE A 1 106 ? -12.764 -12.230 12.180 1.00 64.12 106 PHE A O 1
ATOM 868 N N . LYS A 1 107 ? -13.591 -12.368 10.080 1.00 59.19 107 LYS A N 1
ATOM 869 C CA . LYS A 1 107 ? -12.860 -13.576 9.709 1.00 59.19 107 LYS A CA 1
ATOM 870 C C . LYS A 1 107 ? -11.404 -13.150 9.645 1.00 59.19 107 LYS A C 1
ATOM 872 O O . LYS A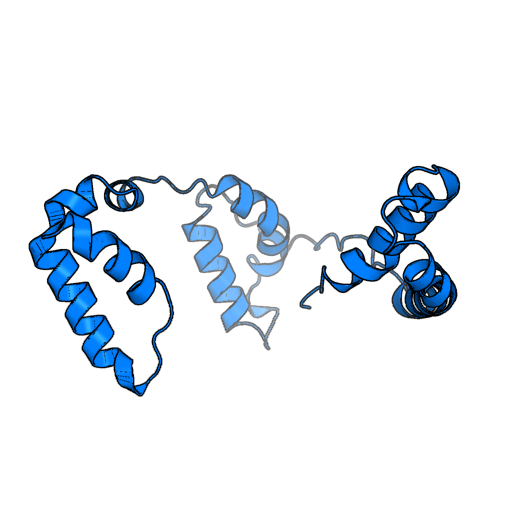 1 107 ? -10.954 -12.626 8.629 1.00 59.19 107 LYS A O 1
ATOM 877 N N . LYS A 1 108 ? -10.695 -13.284 10.770 1.00 50.41 108 LYS A N 1
ATOM 878 C CA . LYS A 1 108 ? -9.248 -13.132 10.802 1.00 50.41 108 LYS A CA 1
ATOM 879 C C . LYS A 1 108 ? -8.758 -14.034 9.680 1.00 50.41 108 LYS A C 1
ATOM 881 O O . LYS A 1 108 ? -9.080 -15.224 9.683 1.00 50.41 108 LYS A O 1
ATOM 886 N N . ALA A 1 109 ? -8.037 -13.462 8.714 1.00 46.44 109 ALA A N 1
ATOM 887 C CA . ALA A 1 109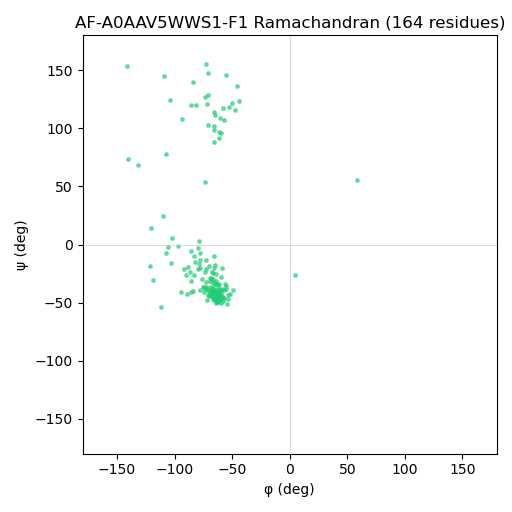 ? -7.175 -14.282 7.882 1.00 46.44 109 ALA A CA 1
ATOM 888 C C . ALA A 1 109 ? -6.425 -15.219 8.844 1.00 46.44 109 ALA A C 1
ATOM 890 O O . ALA A 1 109 ? -6.085 -14.762 9.948 1.00 46.44 109 ALA A O 1
ATOM 891 N N . PRO A 1 110 ? -6.299 -16.518 8.514 1.00 38.91 110 PRO A N 1
ATOM 892 C CA . PRO A 1 110 ? -5.672 -17.483 9.406 1.00 38.91 110 PRO A CA 1
ATOM 893 C C . PRO A 1 110 ? -4.410 -16.846 9.974 1.00 38.91 110 PRO A C 1
ATOM 895 O O . PRO A 1 110 ? -3.607 -16.298 9.222 1.00 38.91 110 PRO A O 1
ATOM 898 N N . LYS A 1 111 ? -4.328 -16.795 11.310 1.00 40.88 111 LYS A N 1
ATOM 899 C CA . LYS A 1 111 ? -3.190 -16.216 12.023 1.00 40.88 111 LYS A CA 1
ATOM 900 C C . LYS A 1 111 ? -1.931 -16.806 11.383 1.00 40.88 111 LYS A C 1
ATOM 902 O O . LYS A 1 111 ? -1.758 -18.020 11.445 1.00 40.88 111 LYS A O 1
ATOM 907 N N . GLU A 1 112 ? -1.093 -15.985 10.758 1.00 43.84 112 GLU A N 1
ATOM 908 C CA . GLU A 1 112 ? 0.245 -16.405 10.344 1.00 43.84 112 GLU A CA 1
ATOM 909 C C . GLU A 1 112 ? 1.037 -16.677 11.630 1.00 43.84 112 GLU A C 1
ATOM 911 O O . GLU A 1 112 ? 1.605 -15.781 12.252 1.00 43.84 112 GLU A O 1
ATOM 916 N N . TYR A 1 113 ? 0.953 -17.913 12.118 1.00 38.12 113 TYR A N 1
ATOM 917 C CA . TYR A 1 113 ? 1.676 -18.379 13.289 1.00 38.12 113 TYR A CA 1
ATOM 918 C C . TYR A 1 113 ? 3.166 -18.514 12.922 1.00 38.12 113 TYR A C 1
ATOM 920 O O . TYR A 1 113 ? 3.517 -19.292 12.048 1.00 38.12 113 TYR A O 1
ATOM 928 N N . ILE A 1 114 ? 4.028 -17.779 13.634 1.00 43.69 114 ILE A N 1
ATOM 929 C CA . ILE A 1 114 ? 5.407 -18.180 13.978 1.00 43.69 114 ILE A CA 1
ATOM 930 C C . ILE A 1 114 ? 6.326 -18.484 12.775 1.00 43.69 114 ILE A C 1
ATOM 932 O O . ILE A 1 114 ? 6.949 -19.534 12.719 1.00 43.69 114 ILE A O 1
ATOM 936 N N . TYR A 1 115 ? 6.485 -17.557 11.827 1.00 51.84 115 TYR A N 1
ATOM 937 C CA . TYR A 1 115 ? 7.516 -17.712 10.787 1.00 51.84 115 TYR A CA 1
ATOM 938 C C . TYR A 1 115 ? 8.762 -16.847 11.003 1.00 51.84 115 TYR A C 1
ATOM 940 O O . TYR A 1 115 ? 9.795 -17.138 10.421 1.00 51.84 115 TYR A O 1
ATOM 948 N N . THR A 1 116 ? 8.751 -15.824 11.860 1.00 59.38 116 THR A N 1
ATOM 949 C CA . THR A 1 116 ? 9.858 -14.849 11.906 1.00 59.38 116 THR A CA 1
ATOM 950 C C . THR A 1 116 ? 11.194 -15.453 12.345 1.00 59.38 116 THR A C 1
ATOM 952 O O . THR A 1 116 ? 12.187 -15.253 11.660 1.00 59.38 116 THR A O 1
ATOM 955 N N . ARG A 1 117 ? 11.237 -16.257 13.419 1.00 58.78 117 ARG A N 1
ATOM 956 C CA . ARG A 1 117 ? 12.500 -16.826 13.939 1.00 58.78 117 ARG A CA 1
ATOM 957 C C . ARG A 1 117 ? 13.075 -17.932 13.046 1.00 58.78 117 ARG A C 1
ATOM 959 O O . ARG A 1 117 ? 14.286 -18.019 12.861 1.00 58.78 117 ARG A O 1
ATOM 966 N N . GLU A 1 118 ? 12.214 -18.776 12.483 1.00 64.25 118 GLU A N 1
ATOM 967 C CA . GLU A 1 118 ? 12.625 -19.834 11.554 1.00 64.25 118 GLU A CA 1
ATOM 968 C C . GLU A 1 118 ? 13.048 -19.258 10.199 1.00 64.25 118 GLU A C 1
ATOM 970 O O . GLU A 1 118 ? 14.049 -19.699 9.631 1.00 64.25 118 GLU A O 1
ATOM 975 N N . LEU A 1 119 ? 12.350 -18.223 9.715 1.00 68.56 119 LEU A N 1
ATOM 976 C CA . LEU A 1 119 ? 12.764 -17.460 8.540 1.00 68.56 119 LEU A CA 1
ATOM 977 C C . LEU A 1 119 ? 14.085 -16.740 8.798 1.00 68.56 119 LEU A C 1
ATOM 979 O O . LEU A 1 119 ? 14.974 -16.829 7.964 1.00 68.56 119 LEU A O 1
ATOM 983 N N . GLU A 1 120 ? 14.269 -16.084 9.943 1.00 70.31 120 GLU A N 1
ATOM 984 C CA . GLU A 1 120 ? 15.542 -15.451 10.310 1.00 70.31 120 GLU A CA 1
ATOM 985 C C . GLU A 1 120 ? 16.692 -16.460 10.313 1.00 70.31 120 GLU A C 1
ATOM 987 O O . GLU A 1 120 ? 17.740 -16.195 9.720 1.00 70.31 120 GLU A O 1
ATOM 992 N N . PHE A 1 121 ? 16.489 -17.640 10.905 1.00 7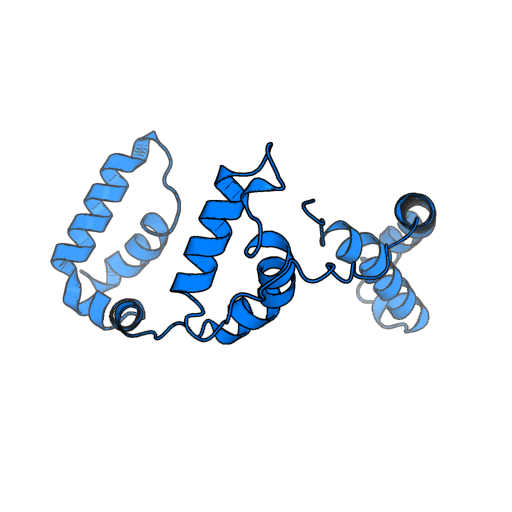6.81 121 PHE A N 1
ATOM 993 C CA . PHE A 1 121 ? 17.473 -18.721 10.888 1.00 76.81 121 PHE A CA 1
ATOM 994 C C . PHE A 1 121 ? 17.773 -19.202 9.459 1.00 76.81 121 PHE A C 1
ATOM 996 O O . PHE A 1 121 ? 18.938 -19.298 9.060 1.00 76.81 121 PHE A O 1
ATOM 1003 N N . TYR A 1 122 ? 16.734 -19.450 8.659 1.00 80.38 122 TYR A N 1
ATOM 1004 C CA . TYR A 1 122 ? 16.860 -19.863 7.261 1.00 80.38 122 TYR A CA 1
ATOM 1005 C C . TYR A 1 122 ? 17.600 -18.814 6.417 1.00 80.38 122 TYR A C 1
ATOM 1007 O O . TYR A 1 122 ? 18.537 -19.137 5.683 1.00 80.38 122 TYR A O 1
ATOM 1015 N N . CYS A 1 123 ? 17.228 -17.545 6.562 1.00 80.62 123 CYS A N 1
ATOM 1016 C CA . CYS A 1 123 ? 17.821 -16.428 5.845 1.00 80.62 123 CYS A CA 1
ATOM 1017 C C . CYS A 1 123 ? 19.264 -16.185 6.281 1.00 80.62 123 CYS A C 1
ATOM 1019 O O . CYS A 1 123 ? 20.116 -15.959 5.426 1.00 80.62 123 CYS A O 1
ATOM 1021 N N . ALA A 1 124 ? 19.583 -16.298 7.573 1.00 85.06 124 ALA A N 1
ATOM 1022 C CA . ALA A 1 124 ? 20.954 -16.202 8.068 1.00 85.06 124 ALA A CA 1
ATOM 1023 C C . ALA A 1 124 ? 21.844 -17.319 7.500 1.00 85.06 124 ALA A C 1
ATOM 1025 O O . ALA A 1 124 ? 22.953 -17.039 7.032 1.00 85.06 124 ALA A O 1
ATOM 1026 N N . ARG A 1 125 ? 21.338 -18.559 7.470 1.00 85.44 125 ARG A N 1
ATOM 1027 C CA . ARG A 1 125 ? 22.043 -19.721 6.910 1.00 85.44 125 ARG A CA 1
ATOM 1028 C C . ARG A 1 125 ? 22.329 -19.549 5.417 1.00 85.44 125 ARG A C 1
ATOM 1030 O O . ARG A 1 125 ? 23.469 -19.715 4.979 1.00 85.44 125 ARG A O 1
ATOM 1037 N N . ASP A 1 126 ? 21.320 -19.175 4.635 1.00 83.44 126 ASP A N 1
ATOM 1038 C CA . ASP A 1 126 ? 21.431 -19.117 3.173 1.00 83.44 126 ASP A CA 1
ATOM 1039 C C . ASP A 1 126 ? 22.003 -17.774 2.663 1.00 83.44 126 ASP A C 1
ATOM 1041 O O . ASP A 1 126 ? 22.360 -17.657 1.488 1.00 83.44 126 ASP A O 1
ATOM 1045 N N . ARG A 1 127 ? 22.223 -16.783 3.543 1.00 82.56 127 ARG A N 1
ATOM 1046 C CA . ARG A 1 127 ? 22.828 -15.479 3.199 1.00 82.56 127 ARG A CA 1
ATOM 1047 C C . ARG A 1 127 ? 24.205 -15.602 2.555 1.00 82.56 127 ARG A C 1
ATOM 1049 O O . ARG A 1 127 ? 24.520 -14.843 1.637 1.00 82.56 127 ARG A O 1
ATOM 1056 N N . ARG A 1 128 ? 25.044 -16.530 3.032 1.00 82.88 128 ARG A N 1
ATOM 1057 C CA . ARG A 1 128 ? 26.396 -16.743 2.479 1.00 82.88 128 ARG A CA 1
ATOM 1058 C C . ARG A 1 128 ? 26.320 -17.274 1.048 1.00 82.88 128 ARG A C 1
ATOM 1060 O O . ARG A 1 128 ? 27.014 -16.761 0.175 1.00 82.88 128 ARG A O 1
ATOM 1067 N N . PHE A 1 129 ? 25.431 -18.238 0.807 1.00 84.44 129 PHE A N 1
ATOM 1068 C CA . PHE A 1 129 ? 25.144 -18.750 -0.532 1.00 84.44 129 PHE A CA 1
ATOM 1069 C C . PHE A 1 129 ? 24.619 -17.630 -1.437 1.00 84.44 129 PHE A C 1
ATOM 1071 O O . PHE A 1 129 ? 25.120 -17.436 -2.544 1.00 84.44 129 PHE A O 1
ATOM 1078 N N . ALA A 1 130 ? 23.668 -16.835 -0.942 1.00 83.31 130 ALA A N 1
ATOM 1079 C CA . ALA A 1 130 ? 23.070 -15.769 -1.726 1.00 83.31 130 ALA A CA 1
ATOM 1080 C C . ALA A 1 130 ? 24.086 -14.703 -2.164 1.00 83.31 130 ALA A C 1
ATOM 1082 O O . ALA A 1 130 ? 24.105 -14.310 -3.330 1.00 83.31 130 ALA A O 1
ATOM 1083 N N . LYS A 1 131 ? 24.981 -14.283 -1.262 1.00 79.75 131 LYS A N 1
ATOM 1084 C CA . LYS A 1 131 ? 26.053 -13.328 -1.585 1.00 79.75 131 LYS A CA 1
ATOM 1085 C C . LYS A 1 131 ? 27.039 -13.864 -2.626 1.00 79.75 131 LYS A C 1
ATOM 1087 O O . LYS A 1 131 ? 27.484 -13.092 -3.468 1.00 79.75 131 LYS A O 1
ATOM 1092 N N . ALA A 1 132 ? 27.370 -15.153 -2.555 1.00 79.75 132 ALA A N 1
ATOM 1093 C CA . ALA A 1 132 ? 28.356 -15.774 -3.434 1.00 79.75 132 ALA A CA 1
ATOM 1094 C C . ALA A 1 132 ? 27.818 -16.022 -4.853 1.00 79.75 132 ALA A C 1
ATOM 1096 O O . ALA A 1 132 ? 28.557 -15.874 -5.823 1.00 79.75 132 ALA A O 1
ATOM 1097 N N . TYR A 1 133 ? 26.538 -16.392 -4.980 1.00 78.19 133 TYR A N 1
ATOM 1098 C CA . TYR A 1 133 ? 26.000 -16.917 -6.240 1.00 78.19 133 TYR A CA 1
ATOM 1099 C C . TYR A 1 133 ? 24.865 -16.083 -6.840 1.00 78.19 133 TYR A C 1
ATOM 1101 O O . TYR A 1 133 ? 24.746 -16.022 -8.062 1.00 78.19 133 TYR A O 1
ATOM 1109 N N . CYS A 1 134 ? 24.049 -15.403 -6.028 1.00 79.25 134 CYS A N 1
ATOM 1110 C CA . CYS A 1 134 ? 22.863 -14.694 -6.530 1.00 79.25 134 CYS A CA 1
ATOM 1111 C C . CYS A 1 134 ? 23.161 -13.301 -7.094 1.00 79.25 134 CYS A C 1
ATOM 1113 O O . CYS A 1 134 ? 22.291 -12.690 -7.709 1.00 79.25 134 CYS A O 1
ATOM 1115 N N . THR A 1 135 ? 24.380 -12.801 -6.904 1.00 78.38 135 THR A N 1
ATOM 1116 C CA . THR A 1 135 ? 24.876 -11.547 -7.491 1.00 78.38 135 THR A CA 1
ATOM 1117 C C . THR A 1 135 ? 25.510 -11.763 -8.868 1.00 78.38 135 THR A C 1
ATOM 1119 O O . THR A 1 135 ? 25.603 -10.824 -9.659 1.00 78.38 135 THR A O 1
ATOM 1122 N N . ASN A 1 136 ? 25.908 -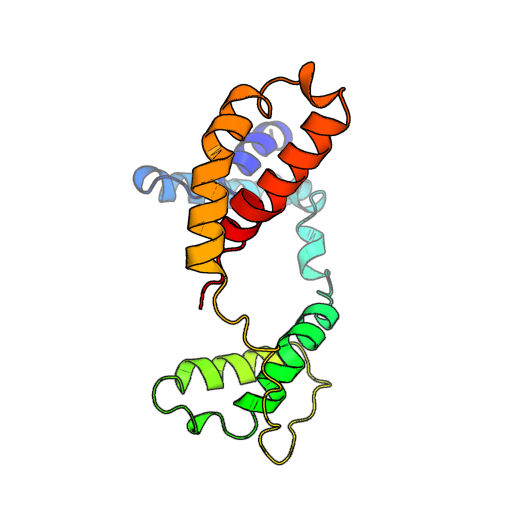12.999 -9.195 1.00 78.00 136 ASN A N 1
ATOM 1123 C CA . ASN A 1 136 ? 26.586 -13.326 -10.443 1.00 78.00 136 ASN A CA 1
ATOM 1124 C C . ASN A 1 136 ? 25.592 -13.787 -11.523 1.00 78.00 136 ASN A C 1
ATOM 1126 O O . ASN A 1 136 ? 25.085 -14.910 -11.506 1.00 78.00 136 ASN A O 1
ATOM 1130 N N . LYS A 1 137 ? 25.370 -12.930 -12.525 1.00 77.00 137 LYS A N 1
ATOM 1131 C CA . LYS A 1 137 ? 24.447 -13.181 -13.646 1.00 77.00 137 LYS A CA 1
ATOM 1132 C C . LYS A 1 137 ? 24.791 -14.427 -14.472 1.00 77.00 137 LYS A C 1
ATOM 1134 O O . LYS A 1 137 ? 23.887 -15.027 -15.045 1.00 77.00 137 LYS A O 1
ATOM 1139 N N . HIS A 1 138 ? 26.061 -14.829 -14.542 1.00 78.00 138 HIS A N 1
ATOM 1140 C CA . HIS A 1 138 ? 26.472 -16.017 -15.298 1.00 78.00 138 HIS A CA 1
ATOM 1141 C C . HIS A 1 138 ? 26.084 -17.309 -14.573 1.00 78.00 138 HIS A C 1
ATOM 1143 O O . HIS A 1 138 ? 25.636 -18.257 -15.211 1.00 78.00 138 HIS A O 1
ATOM 1149 N N . ILE A 1 139 ? 26.169 -17.318 -13.240 1.00 73.19 139 ILE A N 1
ATOM 1150 C CA . ILE A 1 139 ? 25.797 -18.471 -12.405 1.00 73.19 139 ILE A CA 1
ATOM 1151 C C . ILE A 1 139 ? 24.274 -18.645 -12.362 1.00 73.19 139 ILE A C 1
ATOM 1153 O O . ILE A 1 139 ? 23.778 -19.769 -12.359 1.00 73.19 139 ILE A O 1
ATOM 1157 N N . LEU A 1 140 ? 23.519 -17.547 -12.433 1.00 73.25 140 LEU A N 1
ATOM 1158 C CA . LEU A 1 140 ? 22.055 -17.574 -12.525 1.00 73.25 140 LEU A CA 1
ATOM 1159 C C . LEU A 1 140 ? 21.515 -18.183 -13.831 1.00 73.25 140 LEU A C 1
ATOM 1161 O O . LEU A 1 140 ? 20.320 -18.446 -13.914 1.00 73.25 140 LEU A O 1
ATOM 1165 N N . LYS A 1 141 ? 22.361 -18.445 -14.838 1.00 81.25 141 LYS A N 1
ATOM 1166 C CA . LYS A 1 141 ? 21.959 -19.223 -16.023 1.00 81.25 141 LYS A CA 1
ATOM 1167 C C . LYS A 1 141 ? 21.795 -20.714 -15.712 1.00 81.25 141 LYS A C 1
ATOM 1169 O O . LYS A 1 141 ? 21.109 -21.415 -16.448 1.00 81.25 141 LYS A O 1
ATOM 1174 N N . LEU A 1 142 ? 22.409 -21.200 -14.631 1.00 80.75 142 LEU A N 1
ATOM 1175 C CA . LEU A 1 142 ? 22.294 -22.586 -14.192 1.00 80.75 142 LEU A CA 1
ATOM 1176 C C . LEU A 1 142 ? 21.037 -22.752 -13.312 1.00 80.75 142 LEU A C 1
ATOM 1178 O O . LEU A 1 142 ? 20.967 -22.143 -12.236 1.00 80.75 142 LEU A O 1
ATOM 1182 N N . PRO A 1 143 ? 20.068 -23.610 -13.694 1.00 79.88 143 PRO A N 1
ATOM 1183 C CA . PRO A 1 143 ? 18.767 -23.710 -13.022 1.00 79.88 143 PRO A CA 1
ATOM 1184 C C . PRO A 1 143 ? 18.856 -23.977 -11.516 1.00 79.88 143 PRO A C 1
ATOM 1186 O O . PRO A 1 143 ? 18.121 -23.387 -10.726 1.00 79.88 143 PRO A O 1
ATOM 1189 N N . ARG A 1 144 ? 19.813 -24.817 -11.099 1.00 79.56 144 ARG A N 1
ATOM 1190 C CA . ARG A 1 144 ? 20.045 -25.172 -9.691 1.00 79.56 144 ARG A CA 1
ATOM 1191 C C . ARG A 1 144 ? 20.349 -23.952 -8.814 1.00 79.56 144 ARG A C 1
ATOM 1193 O O . ARG A 1 144 ? 19.898 -23.889 -7.673 1.00 79.56 144 ARG A O 1
ATOM 1200 N N . TYR A 1 145 ? 21.106 -22.989 -9.338 1.00 76.94 145 TYR A N 1
ATOM 1201 C CA . TYR A 1 145 ? 21.462 -21.770 -8.613 1.00 76.94 145 TYR A CA 1
ATOM 1202 C C . TYR A 1 145 ? 20.354 -20.721 -8.728 1.00 76.94 145 TYR A C 1
ATOM 1204 O O . TYR A 1 145 ? 20.003 -20.100 -7.727 1.00 76.94 145 TYR A O 1
ATOM 1212 N N . ALA A 1 146 ? 19.738 -20.591 -9.907 1.00 76.25 146 ALA A N 1
ATOM 1213 C CA . ALA A 1 146 ? 18.627 -19.674 -10.145 1.00 76.25 146 ALA A CA 1
ATOM 1214 C C . ALA A 1 146 ? 17.430 -19.940 -9.218 1.00 76.25 146 ALA A C 1
ATOM 1216 O O . ALA A 1 146 ? 16.938 -19.015 -8.572 1.00 76.25 146 ALA A O 1
ATOM 1217 N N . LEU A 1 147 ? 17.002 -21.202 -9.100 1.00 82.00 147 LEU A N 1
ATOM 1218 C CA . LEU A 1 147 ? 15.871 -21.596 -8.255 1.00 82.00 147 LEU A CA 1
ATOM 1219 C C . LEU A 1 147 ? 16.131 -21.287 -6.781 1.00 82.00 147 LEU A C 1
ATOM 1221 O O . LEU A 1 147 ? 15.286 -20.692 -6.113 1.00 82.00 147 LEU A O 1
ATOM 1225 N N . ARG A 1 148 ? 17.328 -21.616 -6.287 1.00 80.38 148 ARG A N 1
ATOM 1226 C CA . ARG A 1 148 ? 17.701 -21.365 -4.891 1.00 80.38 148 ARG A CA 1
ATOM 1227 C C . ARG A 1 148 ? 17.820 -19.869 -4.589 1.00 80.38 148 ARG A C 1
ATOM 1229 O O . ARG A 1 148 ? 17.383 -19.421 -3.533 1.00 80.38 148 ARG A O 1
ATOM 1236 N N . CYS A 1 149 ? 18.339 -19.083 -5.531 1.00 81.94 149 CYS A N 1
ATOM 1237 C CA . CYS A 1 149 ? 18.380 -17.624 -5.430 1.00 81.94 149 CYS A CA 1
ATOM 1238 C C . CYS A 1 149 ? 16.990 -16.986 -5.451 1.00 81.94 149 CYS A C 1
ATOM 1240 O O . CYS A 1 149 ? 16.726 -16.047 -4.700 1.00 81.94 149 CYS A O 1
ATOM 1242 N N . LEU A 1 150 ? 16.087 -17.507 -6.279 1.00 82.75 150 LEU A N 1
ATOM 1243 C CA . LEU A 1 150 ? 14.710 -17.037 -6.376 1.00 82.75 150 LEU A CA 1
ATOM 1244 C C . LEU A 1 150 ? 13.910 -17.379 -5.114 1.00 82.75 150 LEU A C 1
ATOM 1246 O O . LEU A 1 150 ? 13.167 -16.533 -4.619 1.00 82.75 150 LEU A O 1
ATOM 1250 N N . GLN A 1 151 ? 14.116 -18.570 -4.549 1.00 82.44 151 GLN A N 1
ATOM 1251 C CA . GLN A 1 151 ? 13.549 -18.953 -3.258 1.00 82.44 151 GLN A CA 1
ATOM 1252 C C . GLN A 1 151 ? 14.082 -18.058 -2.134 1.00 82.44 151 GLN A C 1
ATOM 1254 O O . GLN A 1 151 ? 13.293 -17.497 -1.384 1.00 82.44 151 GLN A O 1
ATOM 1259 N N . TYR A 1 152 ? 15.397 -17.830 -2.068 1.00 81.19 152 TYR A N 1
ATOM 1260 C CA . TYR A 1 152 ? 15.985 -16.908 -1.094 1.00 81.19 152 TYR A CA 1
ATOM 1261 C C . TYR A 1 152 ? 15.425 -15.483 -1.233 1.00 81.19 152 TYR A C 1
ATOM 1263 O O . TYR A 1 152 ? 15.058 -14.870 -0.235 1.00 81.19 152 TYR A O 1
ATOM 1271 N N . LYS A 1 153 ? 15.291 -14.957 -2.459 1.00 80.50 153 LYS A N 1
ATOM 1272 C CA . LYS A 1 153 ? 14.699 -13.632 -2.693 1.00 80.50 153 LYS A CA 1
ATOM 1273 C C . LYS A 1 153 ? 13.260 -13.561 -2.176 1.00 80.50 153 LYS A C 1
ATOM 1275 O O . LYS A 1 153 ? 12.952 -12.669 -1.392 1.00 80.50 153 LYS A O 1
ATOM 1280 N N . ARG A 1 154 ? 12.413 -14.522 -2.550 1.00 77.12 154 ARG A N 1
ATOM 1281 C CA . ARG A 1 154 ? 11.008 -14.553 -2.118 1.00 77.12 154 ARG A CA 1
ATOM 1282 C C . ARG A 1 154 ? 10.882 -14.655 -0.602 1.00 77.12 154 ARG A C 1
ATOM 1284 O O . ARG A 1 154 ? 10.112 -13.919 -0.006 1.00 77.12 154 ARG A O 1
ATOM 1291 N N . THR A 1 155 ? 11.651 -15.550 0.010 1.00 75.19 155 THR A N 1
ATOM 1292 C CA . THR A 1 155 ? 11.522 -15.913 1.427 1.00 75.19 155 THR A CA 1
ATOM 1293 C C . THR A 1 155 ? 12.239 -14.957 2.381 1.00 75.19 155 THR A C 1
ATOM 1295 O O . THR A 1 155 ? 11.820 -14.858 3.531 1.00 75.19 155 THR A O 1
ATOM 1298 N N . CYS A 1 156 ? 13.290 -14.259 1.936 1.00 74.50 156 CYS A N 1
ATOM 1299 C CA . CYS A 1 156 ? 14.148 -13.436 2.799 1.00 74.50 156 CYS A CA 1
ATOM 1300 C C . CYS A 1 156 ? 14.230 -11.958 2.413 1.00 74.50 156 CYS A C 1
ATOM 1302 O O . CYS A 1 156 ? 14.690 -11.160 3.220 1.00 74.50 156 CYS A O 1
ATOM 1304 N N . ILE A 1 157 ? 13.869 -11.581 1.184 1.00 70.19 157 ILE A N 1
ATOM 1305 C CA . ILE A 1 157 ? 13.947 -10.188 0.714 1.00 70.19 157 ILE A CA 1
ATOM 1306 C C . ILE A 1 157 ? 12.535 -9.645 0.506 1.00 70.19 157 ILE A C 1
ATOM 1308 O O . ILE A 1 157 ? 12.180 -8.620 1.084 1.00 70.19 157 ILE A O 1
ATOM 1312 N N . ASP A 1 158 ? 11.715 -10.347 -0.273 1.00 65.12 158 ASP A N 1
ATOM 1313 C CA . ASP A 1 158 ? 10.367 -9.898 -0.628 1.00 65.12 158 ASP A CA 1
ATOM 1314 C C . ASP A 1 158 ? 9.417 -9.951 0.591 1.00 65.12 158 ASP A C 1
ATOM 1316 O O . ASP A 1 158 ? 8.702 -8.989 0.846 1.00 65.12 158 ASP A O 1
ATOM 1320 N N . THR A 1 159 ? 9.486 -11.000 1.420 1.00 58.41 159 THR A N 1
ATOM 1321 C CA . THR A 1 159 ? 8.745 -11.123 2.700 1.00 58.41 159 THR A CA 1
ATOM 1322 C C . THR A 1 159 ? 9.093 -10.044 3.730 1.00 58.41 159 THR A C 1
ATOM 1324 O O . THR A 1 159 ? 8.204 -9.535 4.410 1.00 58.41 159 THR A O 1
ATOM 1327 N N . LEU A 1 160 ? 10.374 -9.678 3.857 1.00 49.62 160 LEU A N 1
ATOM 1328 C CA . LEU A 1 160 ? 10.831 -8.641 4.793 1.00 49.62 160 LEU A CA 1
ATOM 1329 C C . LEU A 1 160 ? 10.551 -7.220 4.279 1.00 49.62 160 LEU A C 1
ATOM 1331 O O . LEU A 1 160 ? 10.526 -6.284 5.072 1.00 49.62 160 LEU A O 1
ATOM 1335 N N . THR A 1 161 ? 10.350 -7.041 2.969 1.00 43.25 161 THR A N 1
ATOM 1336 C CA . THR A 1 161 ? 9.994 -5.744 2.361 1.00 43.25 161 THR A CA 1
ATOM 1337 C C . THR A 1 161 ? 8.486 -5.536 2.253 1.00 43.25 161 THR A C 1
ATOM 1339 O O . THR A 1 161 ? 8.033 -4.391 2.255 1.00 43.25 161 THR A O 1
ATOM 1342 N N . THR A 1 162 ? 7.684 -6.604 2.286 1.00 41.03 162 THR A N 1
ATOM 1343 C CA . THR A 1 162 ? 6.253 -6.551 2.620 1.00 41.03 162 THR A CA 1
ATOM 1344 C C . THR A 1 162 ? 6.051 -6.324 4.119 1.00 41.03 162 THR A C 1
ATOM 1346 O O . THR A 1 162 ? 5.375 -7.103 4.787 1.00 41.03 162 THR A O 1
ATOM 1349 N N . VAL A 1 163 ? 6.661 -5.267 4.669 1.00 37.50 163 VAL A N 1
ATOM 1350 C CA . VAL A 1 163 ? 6.443 -4.850 6.056 1.00 37.50 163 VAL A CA 1
ATOM 1351 C C . VAL A 1 163 ? 4.952 -4.595 6.241 1.00 37.50 163 VAL A C 1
ATOM 1353 O O . VAL A 1 163 ? 4.379 -3.620 5.751 1.00 37.50 163 VAL A O 1
ATOM 1356 N N . ILE A 1 164 ? 4.344 -5.530 6.959 1.00 38.84 164 ILE A N 1
ATOM 1357 C CA . ILE A 1 164 ? 3.062 -5.425 7.627 1.00 38.84 164 ILE A CA 1
ATOM 1358 C C . ILE A 1 164 ? 3.217 -4.274 8.625 1.00 38.84 164 ILE A C 1
ATOM 1360 O O . ILE A 1 164 ? 3.744 -4.457 9.721 1.00 38.84 164 ILE A O 1
ATOM 1364 N N . TYR A 1 165 ? 2.806 -3.066 8.239 1.00 25.50 165 TYR A N 1
ATOM 1365 C CA . TYR A 1 165 ? 2.442 -2.063 9.233 1.00 25.50 165 TYR A CA 1
ATOM 1366 C C . TYR A 1 165 ? 1.196 -2.600 9.941 1.00 25.50 165 TYR A C 1
ATOM 1368 O O . TYR A 1 165 ? 0.106 -2.623 9.360 1.00 25.50 165 TYR A O 1
ATOM 1376 N N . GLY A 1 166 ? 1.407 -3.128 11.148 1.00 32.50 166 GLY A N 1
ATOM 1377 C CA . GLY A 1 166 ? 0.344 -3.329 12.132 1.00 32.50 166 GLY A CA 1
ATOM 1378 C C . GLY A 1 166 ? -0.305 -2.010 12.526 1.00 32.50 166 GLY A C 1
ATOM 1379 O O . GLY A 1 166 ? 0.383 -0.966 12.454 1.00 32.50 166 GLY A O 1
#